Protein AF-A0A6L9ZJ70-F1 (afdb_monomer_lite)

Foldseek 3Di:
DQDDPVVVVVVVVCCVPPVVVPDDVVVVVCCVVPVVVVVVVSVVVVDDPPPDD

Radius of gyration: 14.1 Å; chains: 1; bounding box: 34×25×31 Å

pLDDT: mean 90.52, std 9.41, range [54.69, 97.75]

Sequence (53 aa):
MILINWRSLIGLRNIIAHRYDEVRPEILWGVIASDIPILLEQLEVLLPPLYNE

Structure (mmCIF, N/CA/C/O backbone):
data_AF-A0A6L9ZJ70-F1
#
_entry.id   AF-A0A6L9ZJ70-F1
#
loop_
_atom_site.group_PDB
_atom_site.id
_atom_site.type_symbol
_atom_site.label_atom_id
_atom_site.label_alt_id
_atom_site.label_comp_id
_atom_site.label_asym_id
_atom_site.label_entity_id
_atom_site.label_seq_id
_atom_site.pdbx_PDB_ins_code
_atom_site.Cartn_x
_atom_site.Cartn_y
_atom_site.Cartn_z
_atom_site.occupancy
_atom_site.B_iso_or_equiv
_atom_site.auth_seq_id
_atom_site.auth_comp_id
_atom_site.auth_asym_id
_atom_site.auth_atom_id
_atom_site.pdbx_PDB_model_num
ATOM 1 N N . MET A 1 1 ? -3.678 -11.425 17.029 1.00 63.91 1 MET A N 1
ATOM 2 C CA . MET A 1 1 ? -2.775 -10.261 17.156 1.00 63.91 1 MET A CA 1
ATOM 3 C C . MET A 1 1 ? -2.646 -9.636 15.780 1.00 63.91 1 MET A C 1
ATOM 5 O O . MET A 1 1 ? -2.267 -10.355 14.865 1.00 63.91 1 MET A O 1
ATOM 9 N N . ILE A 1 2 ? -3.032 -8.369 15.612 1.00 74.50 2 ILE A N 1
ATOM 10 C CA . ILE A 1 2 ? -2.877 -7.655 14.335 1.00 74.50 2 ILE A CA 1
ATOM 11 C C . ILE A 1 2 ? -1.383 -7.367 14.147 1.00 74.50 2 ILE A C 1
ATOM 13 O O . ILE A 1 2 ? -0.755 -6.787 15.031 1.00 74.50 2 ILE A O 1
ATOM 17 N N . LEU A 1 3 ? -0.803 -7.815 13.034 1.00 84.81 3 LEU A N 1
ATOM 18 C CA . LEU A 1 3 ? 0.608 -7.609 12.711 1.00 84.81 3 LEU A CA 1
ATOM 19 C C . LEU A 1 3 ? 0.708 -6.856 11.387 1.00 84.81 3 LEU A C 1
ATOM 21 O O . LEU A 1 3 ? 0.591 -7.451 10.320 1.00 84.81 3 LEU A O 1
ATOM 25 N N . ILE A 1 4 ? 0.939 -5.546 11.467 1.00 90.88 4 ILE A N 1
ATOM 26 C CA . ILE A 1 4 ? 1.115 -4.691 10.290 1.00 90.88 4 ILE A CA 1
ATOM 27 C C . ILE A 1 4 ? 2.605 -4.596 9.957 1.00 90.88 4 ILE A C 1
ATOM 29 O O . ILE A 1 4 ? 3.427 -4.203 10.791 1.00 90.88 4 ILE A O 1
ATOM 33 N N . ASN A 1 5 ? 2.972 -4.929 8.717 1.00 92.81 5 ASN A N 1
ATOM 34 C CA . ASN A 1 5 ? 4.351 -4.820 8.243 1.00 92.81 5 ASN A CA 1
ATOM 35 C C . ASN A 1 5 ? 4.667 -3.401 7.742 1.00 92.81 5 ASN A C 1
ATOM 37 O O . ASN A 1 5 ? 4.775 -3.138 6.542 1.00 92.81 5 ASN A O 1
ATOM 41 N N . TRP A 1 6 ? 4.871 -2.485 8.687 1.00 94.00 6 TRP A N 1
ATOM 42 C CA . TRP A 1 6 ? 5.197 -1.081 8.412 1.00 94.00 6 TRP A CA 1
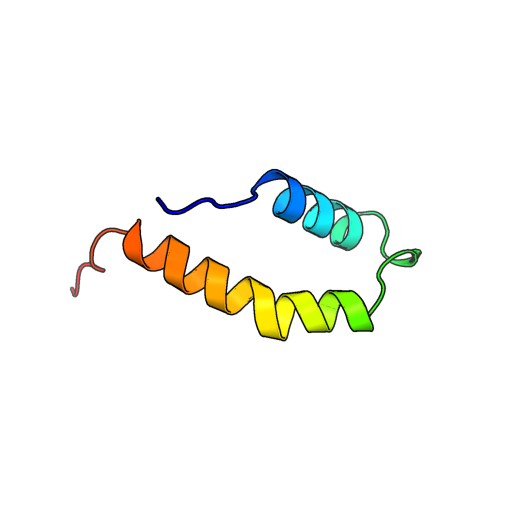ATOM 43 C C . TRP A 1 6 ? 6.440 -0.886 7.542 1.00 94.00 6 TRP A C 1
ATOM 45 O O . TRP A 1 6 ? 6.502 0.040 6.736 1.00 94.00 6 TRP A O 1
ATOM 55 N N . ARG A 1 7 ? 7.435 -1.771 7.674 1.00 95.31 7 ARG A N 1
ATOM 56 C CA . ARG A 1 7 ? 8.682 -1.676 6.904 1.00 95.31 7 ARG A CA 1
ATOM 57 C C . ARG A 1 7 ? 8.434 -1.875 5.413 1.00 95.31 7 ARG A C 1
ATOM 59 O O . ARG A 1 7 ? 8.956 -1.099 4.616 1.00 95.31 7 ARG A O 1
ATOM 66 N N . SER A 1 8 ? 7.616 -2.858 5.044 1.00 93.25 8 SER A N 1
ATOM 67 C CA . SER A 1 8 ? 7.257 -3.088 3.641 1.00 93.25 8 SER A CA 1
ATOM 68 C C . SER A 1 8 ? 6.468 -1.917 3.048 1.00 93.25 8 SER A C 1
ATOM 70 O O . SER A 1 8 ? 6.757 -1.507 1.928 1.00 93.25 8 SER A O 1
ATOM 72 N N . LEU A 1 9 ? 5.546 -1.322 3.815 1.00 94.31 9 LEU A N 1
ATOM 73 C CA . LEU A 1 9 ? 4.775 -0.138 3.405 1.00 94.31 9 LEU A CA 1
ATOM 74 C C . LEU A 1 9 ? 5.677 1.064 3.095 1.00 94.31 9 LEU A C 1
ATOM 76 O O . LEU A 1 9 ? 5.575 1.672 2.029 1.00 94.31 9 LEU A O 1
ATOM 80 N N . ILE A 1 10 ? 6.610 1.370 4.000 1.00 95.19 10 ILE A N 1
ATOM 81 C CA . ILE A 1 10 ? 7.590 2.447 3.804 1.00 95.19 10 ILE A CA 1
ATOM 82 C C . ILE A 1 10 ? 8.484 2.147 2.591 1.00 95.19 10 ILE A C 1
ATOM 84 O O . ILE A 1 10 ? 8.762 3.041 1.790 1.00 95.19 10 ILE A O 1
ATOM 88 N N . GLY A 1 11 ? 8.906 0.889 2.424 1.00 94.81 11 GLY A N 1
ATOM 89 C CA . GLY A 1 11 ? 9.707 0.446 1.282 1.00 94.81 11 GLY A CA 1
ATOM 90 C C . GLY A 1 11 ? 8.998 0.659 -0.055 1.00 94.81 11 GLY A C 1
ATOM 91 O O . GLY A 1 11 ? 9.576 1.257 -0.963 1.00 94.81 11 GLY A O 1
ATOM 92 N N . LEU A 1 12 ? 7.732 0.248 -0.157 1.00 95.00 12 LEU A N 1
ATOM 93 C CA . LEU A 1 12 ? 6.920 0.462 -1.353 1.00 95.00 12 LEU A CA 1
ATOM 94 C C . LEU A 1 12 ? 6.750 1.954 -1.655 1.00 95.00 12 LEU A C 1
ATOM 96 O O . LEU A 1 12 ? 6.972 2.374 -2.789 1.00 95.00 12 LEU A O 1
ATOM 100 N N . ARG A 1 13 ? 6.435 2.773 -0.641 1.00 95.31 13 ARG A N 1
ATOM 101 C CA . ARG A 1 13 ? 6.352 4.234 -0.797 1.00 95.31 13 ARG A CA 1
ATOM 102 C C . ARG A 1 13 ? 7.653 4.815 -1.344 1.00 95.31 13 ARG A C 1
ATOM 104 O O . ARG A 1 13 ? 7.607 5.703 -2.188 1.00 95.31 13 ARG A O 1
ATOM 111 N N . ASN A 1 14 ? 8.808 4.344 -0.875 1.00 96.25 14 ASN A N 1
ATOM 112 C CA . ASN A 1 14 ? 10.102 4.839 -1.346 1.00 96.25 14 ASN A CA 1
ATOM 113 C C . ASN A 1 14 ? 10.370 4.471 -2.806 1.00 96.25 14 ASN A C 1
ATOM 115 O O . ASN A 1 14 ? 10.893 5.306 -3.540 1.00 96.25 14 ASN A O 1
ATOM 119 N N . ILE A 1 15 ? 9.983 3.266 -3.231 1.00 94.62 15 ILE A N 1
ATOM 120 C CA . ILE A 1 15 ? 10.065 2.861 -4.639 1.00 94.62 15 ILE A CA 1
ATOM 121 C C . ILE A 1 15 ? 9.171 3.771 -5.486 1.00 94.62 15 ILE A C 1
ATOM 123 O O . ILE A 1 15 ? 9.656 4.385 -6.429 1.00 94.62 15 ILE A O 1
ATOM 127 N N . ILE A 1 16 ? 7.904 3.944 -5.095 1.00 94.50 16 ILE A N 1
ATOM 128 C CA . ILE A 1 16 ? 6.957 4.794 -5.830 1.00 94.50 16 ILE A CA 1
ATOM 129 C C . ILE A 1 16 ? 7.440 6.248 -5.888 1.00 94.50 16 ILE A C 1
ATOM 131 O O . ILE A 1 16 ? 7.313 6.871 -6.926 1.00 94.50 16 ILE A O 1
ATOM 135 N N . ALA A 1 17 ? 7.995 6.802 -4.806 1.00 95.50 17 ALA A N 1
ATOM 136 C CA . ALA A 1 17 ? 8.363 8.218 -4.745 1.00 95.50 17 ALA A CA 1
ATOM 137 C C . ALA A 1 17 ? 9.706 8.561 -5.415 1.00 95.50 17 ALA A C 1
ATOM 139 O O . ALA A 1 17 ? 9.908 9.712 -5.811 1.00 95.50 17 ALA A O 1
ATOM 140 N N . HIS A 1 18 ? 10.645 7.610 -5.479 1.00 95.62 18 HIS A N 1
ATOM 141 C CA . HIS A 1 18 ? 12.041 7.892 -5.841 1.00 95.62 18 HIS A CA 1
ATOM 142 C C . HIS A 1 18 ? 12.636 6.955 -6.901 1.00 95.62 18 HIS A C 1
ATOM 144 O O . HIS A 1 18 ? 13.715 7.255 -7.402 1.00 95.62 18 HIS A O 1
ATOM 150 N N . ARG A 1 19 ? 11.975 5.841 -7.238 1.00 93.62 19 ARG A N 1
ATOM 151 C CA . ARG A 1 19 ? 12.476 4.803 -8.162 1.00 93.62 19 ARG A CA 1
ATOM 152 C C . ARG A 1 19 ? 11.381 4.397 -9.154 1.00 93.62 19 ARG A C 1
ATOM 154 O O . ARG A 1 19 ? 11.023 3.226 -9.258 1.00 93.62 19 ARG A O 1
ATOM 161 N N . TYR A 1 20 ? 10.786 5.388 -9.823 1.00 89.69 20 TYR A N 1
ATOM 162 C CA . TYR A 1 20 ? 9.649 5.203 -10.739 1.00 89.69 20 TYR A CA 1
ATOM 163 C C . TYR A 1 20 ? 9.943 4.206 -11.871 1.00 89.69 20 TYR A C 1
ATOM 165 O O . TYR A 1 20 ? 9.049 3.486 -12.304 1.00 89.69 20 TYR A O 1
ATOM 173 N N . ASP A 1 21 ? 11.194 4.147 -12.323 1.00 93.81 21 ASP A N 1
ATOM 174 C CA . ASP A 1 21 ? 11.717 3.214 -13.324 1.00 93.81 21 ASP A CA 1
ATOM 175 C C . ASP A 1 21 ? 11.741 1.752 -12.852 1.00 93.81 21 ASP A C 1
ATOM 177 O O . ASP A 1 21 ? 11.753 0.831 -13.666 1.00 93.81 21 ASP A O 1
ATOM 181 N N . GLU A 1 22 ? 11.692 1.528 -11.541 1.00 92.50 22 GLU A N 1
ATOM 182 C CA . GLU A 1 22 ? 11.680 0.200 -10.927 1.00 92.50 22 GLU A CA 1
ATOM 183 C C . GLU A 1 22 ? 10.283 -0.243 -10.473 1.00 92.50 22 GLU A C 1
ATOM 185 O O . GLU A 1 22 ? 10.113 -1.348 -9.942 1.00 92.50 22 GLU A O 1
ATOM 190 N N . VAL A 1 23 ? 9.264 0.598 -10.674 1.00 93.06 23 VAL A N 1
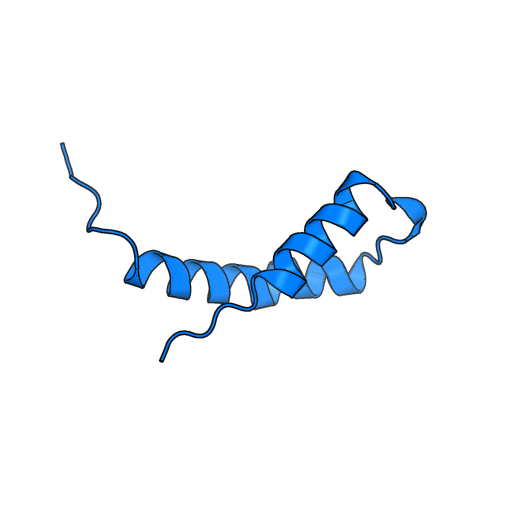ATOM 191 C CA . VAL A 1 23 ? 7.879 0.246 -10.362 1.00 93.06 23 VAL A CA 1
ATOM 192 C C . VAL A 1 23 ? 7.415 -0.842 -11.326 1.00 93.06 23 VAL A C 1
ATOM 194 O O . VAL A 1 23 ? 7.382 -0.652 -12.538 1.00 93.06 23 VAL A O 1
ATOM 197 N N . ARG A 1 24 ? 7.008 -1.989 -10.772 1.00 95.38 24 ARG A N 1
ATOM 198 C CA . ARG A 1 24 ? 6.417 -3.099 -11.531 1.00 95.38 24 ARG A CA 1
ATOM 199 C C . ARG A 1 24 ? 4.889 -3.063 -11.408 1.00 95.38 24 ARG A C 1
ATOM 201 O O . ARG A 1 24 ? 4.396 -3.331 -10.306 1.00 95.38 24 ARG A O 1
ATOM 208 N N . PRO A 1 25 ? 4.137 -2.733 -12.479 1.00 94.88 25 PRO A N 1
ATOM 209 C CA . PRO A 1 25 ? 2.686 -2.541 -12.416 1.00 94.88 25 PRO A CA 1
ATOM 210 C C . PRO A 1 25 ? 1.917 -3.752 -11.890 1.00 94.88 25 PRO A C 1
ATOM 212 O O . PRO A 1 25 ? 0.963 -3.587 -11.139 1.00 94.88 25 PRO A O 1
ATOM 215 N N . GLU A 1 26 ? 2.350 -4.967 -12.217 1.00 96.88 26 GLU A N 1
ATOM 216 C CA . GLU A 1 26 ? 1.684 -6.208 -11.810 1.00 96.88 26 GLU A CA 1
ATOM 217 C C . GLU A 1 26 ? 1.780 -6.414 -10.295 1.00 96.88 26 GLU A C 1
A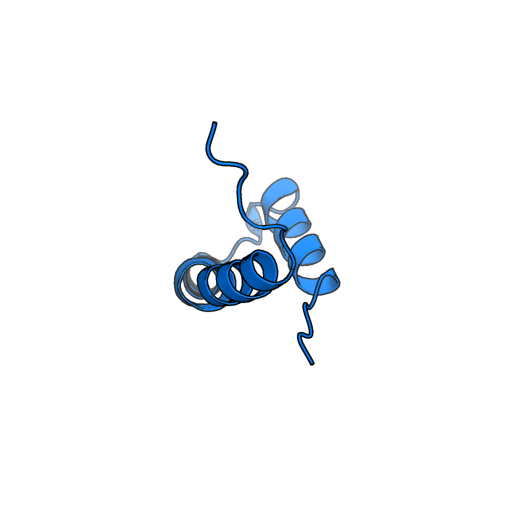TOM 219 O O . GLU A 1 26 ? 0.818 -6.828 -9.649 1.00 96.88 26 GLU A O 1
ATOM 224 N N . ILE A 1 27 ? 2.932 -6.066 -9.711 1.00 94.19 27 ILE A N 1
ATOM 225 C CA . ILE A 1 27 ? 3.127 -6.105 -8.258 1.00 94.19 27 ILE A CA 1
ATOM 226 C C . ILE A 1 27 ? 2.311 -5.002 -7.595 1.00 94.19 27 ILE A C 1
ATOM 228 O O . ILE A 1 27 ? 1.627 -5.263 -6.609 1.00 94.19 27 ILE A O 1
ATOM 232 N N . LEU A 1 28 ? 2.362 -3.780 -8.134 1.00 95.31 28 LEU A N 1
ATOM 233 C CA . LEU A 1 28 ? 1.610 -2.654 -7.585 1.00 95.31 28 LEU A CA 1
ATOM 234 C C . LEU A 1 28 ? 0.102 -2.932 -7.606 1.00 95.31 28 LEU A C 1
ATOM 236 O O . LEU A 1 28 ? -0.586 -2.642 -6.631 1.00 95.31 28 LEU A O 1
ATOM 240 N N . TRP A 1 29 ? -0.397 -3.550 -8.676 1.00 97.31 29 TRP A N 1
ATOM 241 C CA . TRP A 1 29 ? -1.784 -3.986 -8.766 1.00 97.31 29 TRP A CA 1
ATOM 242 C C . TRP A 1 29 ? -2.124 -5.036 -7.708 1.00 97.31 29 TRP A C 1
ATOM 244 O O . TRP A 1 29 ? -3.150 -4.911 -7.047 1.00 97.31 29 TRP A O 1
ATOM 254 N N . GLY A 1 30 ? -1.249 -6.024 -7.490 1.00 97.25 30 GLY A N 1
ATOM 255 C CA . GLY A 1 30 ? -1.411 -7.002 -6.411 1.00 97.25 30 GLY A CA 1
ATOM 256 C C . GLY A 1 30 ? -1.534 -6.341 -5.036 1.00 97.25 30 GLY A C 1
ATOM 257 O O . GLY A 1 30 ? -2.461 -6.660 -4.291 1.00 97.25 30 GLY A O 1
ATOM 258 N N . VAL A 1 31 ? -0.672 -5.360 -4.746 1.00 95.62 31 VAL A N 1
ATOM 259 C CA . VAL A 1 31 ? -0.731 -4.583 -3.498 1.00 95.62 31 VAL A CA 1
ATOM 260 C C . VAL A 1 31 ? -2.056 -3.829 -3.378 1.00 95.62 31 VAL A C 1
ATOM 262 O O . VAL A 1 31 ? -2.706 -3.897 -2.338 1.00 95.62 31 VAL A O 1
ATOM 265 N N . ILE A 1 32 ?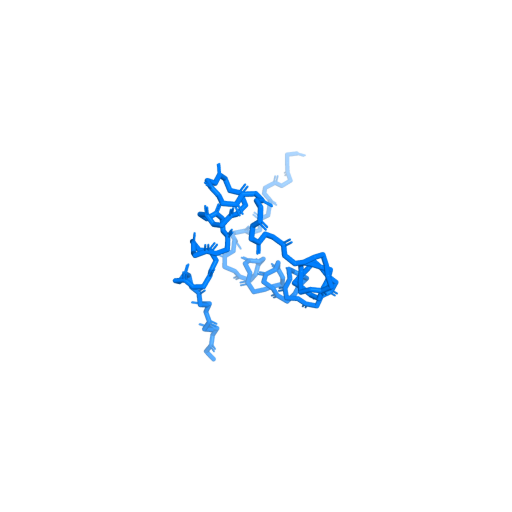 -2.478 -3.124 -4.431 1.00 96.50 32 ILE A N 1
ATOM 266 C CA . ILE A 1 32 ? -3.722 -2.340 -4.417 1.00 96.50 32 ILE A CA 1
ATOM 267 C C . ILE A 1 32 ? -4.941 -3.245 -4.229 1.00 96.50 32 ILE A C 1
ATOM 269 O O . ILE A 1 32 ? -5.815 -2.935 -3.425 1.00 96.50 32 ILE A O 1
ATOM 273 N N . ALA A 1 33 ? -5.005 -4.351 -4.968 1.00 97.75 33 ALA A N 1
ATOM 274 C CA . ALA A 1 33 ? -6.173 -5.220 -4.997 1.00 97.75 33 ALA A CA 1
ATOM 275 C C . ALA A 1 33 ? -6.264 -6.160 -3.786 1.00 97.75 33 ALA A C 1
ATOM 277 O O . ALA A 1 33 ? -7.367 -6.573 -3.440 1.00 97.75 33 ALA A O 1
ATOM 278 N N . SER A 1 34 ? -5.134 -6.509 -3.159 1.00 95.62 34 SER A N 1
ATOM 279 C CA . SER A 1 34 ? -5.085 -7.559 -2.128 1.00 95.62 34 SER A CA 1
ATOM 280 C C . SER A 1 34 ? -4.613 -7.042 -0.773 1.00 95.62 34 SER A C 1
ATOM 282 O O . SER A 1 34 ? -5.257 -7.309 0.237 1.00 95.62 34 SER A O 1
ATOM 284 N N . ASP A 1 35 ? -3.518 -6.281 -0.731 1.00 94.75 35 ASP A N 1
ATOM 285 C CA . ASP A 1 35 ? -2.871 -5.922 0.537 1.00 94.75 35 ASP A CA 1
ATOM 286 C C . ASP A 1 35 ? -3.503 -4.683 1.185 1.00 94.75 35 ASP A C 1
ATOM 288 O O . ASP A 1 35 ? -3.673 -4.637 2.404 1.00 94.75 35 ASP A O 1
ATOM 292 N N . ILE A 1 36 ? -3.863 -3.671 0.384 1.00 95.31 36 ILE A N 1
ATOM 293 C CA . ILE A 1 36 ? -4.459 -2.425 0.893 1.00 95.31 36 ILE A CA 1
ATOM 294 C C . ILE A 1 36 ? -5.811 -2.665 1.589 1.00 95.31 36 ILE A C 1
ATOM 296 O O . ILE A 1 36 ? -5.976 -2.130 2.686 1.00 95.31 36 ILE A O 1
ATOM 300 N N . PRO A 1 37 ? -6.762 -3.457 1.046 1.00 96.06 37 PRO A N 1
ATOM 301 C CA . PRO A 1 37 ? -8.026 -3.733 1.734 1.00 96.06 37 PRO A CA 1
ATOM 302 C C . PRO A 1 37 ? -7.826 -4.405 3.098 1.00 96.06 37 PRO A C 1
ATOM 304 O O . PRO A 1 37 ? -8.419 -3.984 4.085 1.00 96.06 37 PRO A O 1
ATOM 307 N N . ILE A 1 38 ? -6.915 -5.382 3.179 1.00 94.19 38 ILE A N 1
ATOM 308 C CA . ILE A 1 38 ? -6.582 -6.064 4.439 1.00 94.19 38 ILE A CA 1
ATOM 309 C C . ILE A 1 38 ? -5.989 -5.072 5.443 1.00 94.19 38 ILE A C 1
ATOM 311 O O . ILE A 1 38 ? -6.344 -5.084 6.622 1.00 94.19 38 ILE A O 1
ATOM 315 N N . LEU A 1 39 ? -5.083 -4.202 4.989 1.00 94.56 39 LEU A N 1
ATOM 316 C CA . LEU A 1 39 ? -4.511 -3.168 5.842 1.00 94.56 39 LEU A CA 1
ATOM 317 C C . LEU A 1 39 ? -5.589 -2.206 6.353 1.00 94.56 39 LEU A C 1
ATOM 319 O O . LEU A 1 39 ? -5.541 -1.827 7.518 1.00 94.56 39 LEU A O 1
ATOM 323 N N . LEU A 1 40 ? -6.551 -1.822 5.513 1.00 94.06 40 LEU A N 1
ATOM 324 C CA . LEU A 1 40 ? -7.643 -0.939 5.914 1.00 94.06 40 LEU A CA 1
ATOM 325 C C . LEU A 1 40 ? -8.466 -1.560 7.049 1.00 94.06 40 LEU A C 1
ATOM 327 O O . LEU A 1 40 ? -8.595 -0.930 8.095 1.00 94.06 40 LEU A O 1
ATOM 331 N N . GLU A 1 41 ? -8.909 -2.811 6.901 1.00 93.38 41 GLU A N 1
ATOM 332 C CA . GLU A 1 41 ? -9.644 -3.534 7.954 1.00 93.38 41 GLU A CA 1
ATOM 333 C C . GLU A 1 41 ? -8.835 -3.620 9.260 1.00 93.38 41 GLU A C 1
ATOM 335 O O . GLU A 1 41 ? -9.359 -3.434 10.361 1.00 93.38 41 GLU A O 1
ATOM 340 N N . GLN A 1 42 ? -7.524 -3.860 9.155 1.00 92.56 42 GLN A N 1
ATOM 341 C CA . GLN A 1 42 ? -6.629 -3.894 10.312 1.00 92.56 42 GLN A CA 1
ATOM 342 C C . GLN A 1 42 ? -6.512 -2.537 11.010 1.00 92.56 42 GLN A C 1
ATOM 344 O O . GLN A 1 42 ? -6.377 -2.501 12.232 1.00 92.56 42 GLN A O 1
ATOM 349 N N . LEU A 1 43 ? -6.533 -1.435 10.256 1.00 93.06 43 LEU A N 1
ATOM 350 C CA . LEU A 1 43 ? -6.471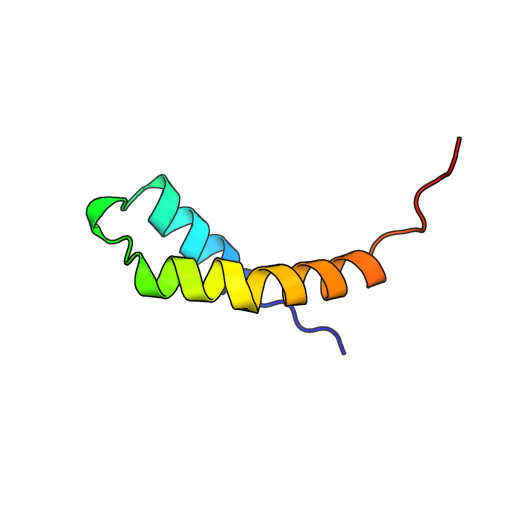 -0.082 10.804 1.00 93.06 43 LEU A CA 1
ATOM 351 C C . LEU A 1 43 ? -7.800 0.337 11.425 1.00 93.06 43 LEU A C 1
ATOM 353 O O . LEU A 1 43 ? -7.783 0.933 12.497 1.00 93.06 43 LEU A O 1
ATOM 357 N N . GLU A 1 44 ? -8.931 -0.002 10.811 1.00 92.06 44 GLU A N 1
ATOM 358 C CA . GLU A 1 44 ? -10.266 0.336 11.320 1.00 92.06 44 GLU A CA 1
ATOM 359 C C . GLU A 1 44 ? -10.498 -0.193 12.739 1.00 92.06 44 GLU A C 1
ATOM 361 O O . GLU A 1 44 ? -11.020 0.528 13.583 1.00 92.06 44 GLU A O 1
ATOM 366 N N . VAL A 1 45 ? -10.018 -1.402 13.049 1.00 90.56 45 VAL A N 1
ATOM 367 C CA . VAL A 1 45 ? -10.102 -1.984 14.403 1.00 90.56 45 VAL A CA 1
ATOM 368 C C . VAL A 1 45 ? -9.259 -1.216 15.434 1.00 90.56 45 VAL A C 1
ATOM 370 O O . VAL A 1 45 ? -9.519 -1.299 16.635 1.00 90.56 45 VAL A O 1
ATOM 373 N N . LEU A 1 46 ? -8.233 -0.486 14.991 1.00 90.00 46 LEU A N 1
ATOM 374 C CA . LEU A 1 46 ? -7.362 0.314 15.858 1.00 90.00 46 LEU A CA 1
ATOM 375 C C . LEU A 1 46 ? -7.856 1.754 16.026 1.00 90.00 46 LEU A C 1
ATOM 377 O O . LEU A 1 46 ? -7.404 2.445 16.942 1.00 90.00 46 LEU A O 1
ATOM 381 N N . LEU A 1 47 ? -8.739 2.222 15.143 1.00 88.75 47 LEU A N 1
ATOM 382 C CA . LEU A 1 47 ? -9.287 3.566 15.206 1.00 88.75 47 LEU A CA 1
ATOM 383 C C . LEU A 1 47 ? -10.432 3.627 16.228 1.00 88.75 47 LEU A C 1
ATOM 385 O O . LEU A 1 47 ? -11.195 2.671 16.377 1.00 88.75 47 LEU A O 1
ATOM 389 N N . PRO A 1 48 ? -10.581 4.750 16.949 1.00 86.06 48 PRO A N 1
ATOM 390 C CA . PRO A 1 48 ? -11.789 4.976 17.724 1.00 86.06 48 PRO A CA 1
ATOM 391 C C . PRO A 1 48 ? -13.005 5.017 16.783 1.00 86.06 48 PRO A C 1
ATOM 393 O O . PRO A 1 48 ? -12.853 5.382 15.612 1.00 86.06 48 PRO A O 1
ATOM 396 N N . PRO A 1 49 ? -14.215 4.688 17.275 1.00 79.81 49 PRO A N 1
ATOM 397 C CA . PRO A 1 49 ? -15.426 4.907 16.498 1.00 79.81 49 PRO A CA 1
ATOM 398 C C . PRO A 1 49 ? -15.454 6.363 16.034 1.00 79.81 49 PRO A C 1
ATOM 400 O O . PRO A 1 49 ? -15.162 7.272 16.817 1.00 79.81 49 PRO A O 1
ATOM 403 N N . LEU A 1 50 ? -15.763 6.574 14.753 1.00 78.25 50 LEU A N 1
ATOM 404 C CA . LEU A 1 50 ? -15.911 7.921 14.219 1.00 78.25 50 LEU A CA 1
ATOM 405 C C . LEU A 1 50 ? -16.968 8.638 15.065 1.00 78.25 50 LEU A C 1
ATOM 407 O O . LEU A 1 50 ? -18.073 8.123 15.251 1.00 78.25 50 LEU A O 1
ATOM 411 N N . TYR A 1 51 ? -16.606 9.791 15.634 1.00 67.75 51 TYR A N 1
ATOM 412 C CA . TYR A 1 51 ? -17.589 10.656 16.271 1.00 67.75 51 TYR A CA 1
ATOM 413 C C . TYR A 1 51 ? -18.557 11.096 15.177 1.00 67.75 51 TYR A C 1
ATOM 415 O O . TYR A 1 51 ? -18.179 11.825 14.263 1.00 67.75 51 TYR A O 1
ATOM 423 N N . ASN A 1 52 ? -19.787 10.603 15.256 1.00 61.84 52 ASN A N 1
ATOM 424 C CA . ASN A 1 52 ? -20.882 11.138 14.472 1.00 61.84 52 ASN A CA 1
ATOM 425 C C . ASN A 1 52 ? -21.269 12.460 15.149 1.00 61.84 52 ASN A C 1
ATOM 427 O O . ASN A 1 52 ? -21.801 12.428 16.261 1.00 61.84 52 ASN A O 1
ATOM 431 N N . GLU A 1 53 ? -20.914 13.591 14.537 1.00 54.69 53 GLU A N 1
ATOM 432 C CA . GLU A 1 53 ? -21.530 14.889 14.859 1.00 54.69 53 GLU A CA 1
ATOM 433 C C . GLU A 1 53 ? -23.002 14.910 14.424 1.00 54.69 53 GLU A C 1
ATOM 435 O O . GLU A 1 53 ? -23.315 14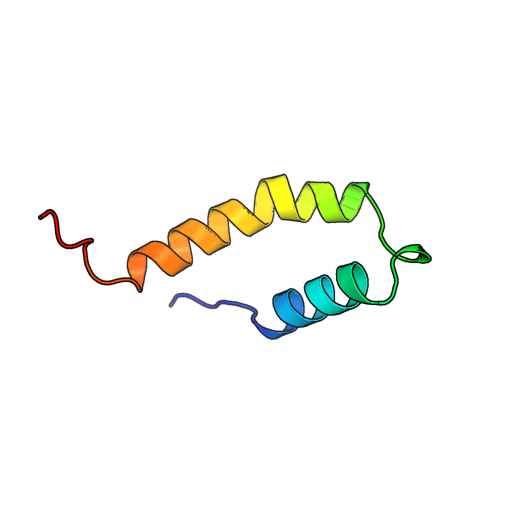.341 13.350 1.00 54.69 53 GLU A O 1
#

Secondary structure (DSSP, 8-state):
-----HHHHHHHHHHHHH-GGG--HHHHHHIIIIIHHHHHHHHHTTSPPP---